Protein AF-A0A8B6DDH3-F1 (afdb_monomer_lite)

Secondary structure (DSSP, 8-state):
-HHHHT----------PSSSB-TTS-BHHHHHHHHHHTT------EE---SB--BTTB-SGGG-B-TTT--B-TTT-GGGGBPPHHHHHHHHHHTTTT-SEE---TT--HHHHHHHHHHTT---GGGGG--

InterPro domains:
  IPR036589 Homocysteine-binding domain superfamily [SSF82282] (6-125)

Structure (mmCIF, N/CA/C/O backbone):
data_AF-A0A8B6DDH3-F1
#
_entry.id   AF-A0A8B6DDH3-F1
#
loop_
_atom_site.group_PDB
_atom_site.id
_atom_site.type_symbol
_atom_site.label_atom_id
_atom_site.label_alt_id
_atom_site.label_comp_id
_atom_site.label_asym_id
_atom_site.label_entity_id
_atom_site.label_seq_id
_atom_site.pdbx_PDB_ins_code
_atom_site.Cartn_x
_atom_site.Cartn_y
_atom_site.Cartn_z
_atom_site.occupancy
_atom_site.B_iso_or_equiv
_atom_site.auth_seq_id
_atom_site.auth_comp_id
_atom_site.auth_asym_id
_atom_site.auth_atom_id
_atom_site.pdbx_PDB_model_num
ATOM 1 N N . GLU A 1 1 ? -26.099 -1.385 0.212 1.00 55.47 1 GLU A N 1
ATOM 2 C CA . GLU A 1 1 ? -27.234 -1.906 1.013 1.00 55.47 1 GLU A CA 1
ATOM 3 C C . GLU A 1 1 ? -26.922 -3.212 1.746 1.00 55.47 1 GLU A C 1
ATOM 5 O O . GLU A 1 1 ? -27.129 -3.256 2.951 1.00 55.47 1 GLU A O 1
ATOM 10 N N . TYR A 1 2 ? -26.359 -4.240 1.093 1.00 69.81 2 TYR A N 1
ATOM 11 C CA . TYR A 1 2 ? -26.091 -5.539 1.743 1.00 69.81 2 TYR A CA 1
ATOM 12 C C . TYR A 1 2 ? -25.232 -5.451 3.018 1.00 69.81 2 TYR A C 1
ATOM 14 O O . TYR A 1 2 ? -25.611 -5.997 4.049 1.00 69.81 2 TYR A O 1
ATOM 22 N N . VAL A 1 3 ? -24.116 -4.716 2.983 1.00 70.38 3 VAL A N 1
ATOM 23 C CA . VAL A 1 3 ? -23.158 -4.648 4.103 1.00 70.38 3 VAL A CA 1
ATOM 24 C C . VAL A 1 3 ? -23.795 -4.113 5.396 1.00 70.38 3 VAL A C 1
ATOM 26 O O . VAL A 1 3 ? -23.605 -4.702 6.455 1.00 70.38 3 VAL A O 1
ATOM 29 N N . PHE A 1 4 ? -24.611 -3.057 5.315 1.00 69.50 4 PHE A N 1
ATOM 30 C CA . PHE A 1 4 ? -25.250 -2.452 6.494 1.00 69.50 4 PHE A CA 1
ATOM 31 C C . PHE A 1 4 ? -26.476 -3.226 6.995 1.00 69.50 4 PHE A C 1
ATOM 33 O O . PHE A 1 4 ? -26.824 -3.128 8.168 1.00 69.50 4 PHE A O 1
ATOM 40 N N . SER A 1 5 ? -27.102 -4.046 6.142 1.00 74.56 5 SER A N 1
ATOM 41 C CA . SER A 1 5 ? -28.270 -4.859 6.519 1.00 74.56 5 SER A CA 1
ATOM 42 C C . SER A 1 5 ? -27.971 -5.948 7.560 1.00 74.56 5 SER A C 1
ATOM 44 O O . SER A 1 5 ? -28.893 -6.478 8.170 1.00 74.56 5 SER A O 1
ATOM 46 N N . GLN A 1 6 ? -26.693 -6.284 7.771 1.00 79.50 6 GLN A N 1
ATOM 47 C CA . GLN A 1 6 ? -26.268 -7.384 8.644 1.00 79.50 6 GLN A CA 1
ATOM 48 C C . GLN A 1 6 ? -26.032 -6.960 10.103 1.00 79.50 6 GLN A C 1
ATOM 50 O O . GLN A 1 6 ? -25.725 -7.805 10.939 1.00 79.50 6 GLN A O 1
ATOM 55 N N . GLY A 1 7 ? -26.123 -5.662 10.422 1.00 78.25 7 GLY A N 1
ATOM 56 C CA . GLY A 1 7 ? -25.886 -5.148 11.779 1.00 78.25 7 GLY A CA 1
ATOM 57 C C . GLY A 1 7 ? -24.443 -5.298 12.288 1.00 78.25 7 GLY A C 1
ATOM 58 O O . GLY A 1 7 ? -24.190 -5.084 13.472 1.00 78.25 7 GLY A O 1
ATOM 59 N N . LEU A 1 8 ? -23.495 -5.667 11.419 1.00 79.50 8 LEU A N 1
ATOM 60 C CA . LEU A 1 8 ? -22.079 -5.807 11.755 1.00 79.50 8 LEU A CA 1
ATOM 61 C C . LEU A 1 8 ? -21.316 -4.500 11.488 1.00 79.50 8 LEU A C 1
ATOM 63 O O . LEU A 1 8 ? -21.616 -3.810 10.509 1.00 79.50 8 LEU A O 1
ATOM 67 N N . PRO A 1 9 ? -20.287 -4.172 12.292 1.00 75.88 9 PRO A N 1
ATOM 68 C CA . PRO A 1 9 ? -19.361 -3.095 11.964 1.00 75.88 9 PRO A CA 1
ATOM 69 C C . PRO A 1 9 ? -18.677 -3.365 10.620 1.00 75.88 9 PRO A C 1
ATOM 71 O O . PRO A 1 9 ? -18.126 -4.445 10.404 1.00 75.88 9 PRO A O 1
ATOM 74 N N . ALA A 1 10 ? -18.681 -2.374 9.731 1.00 77.62 10 ALA A N 1
ATOM 75 C CA . ALA A 1 10 ? -18.039 -2.456 8.427 1.00 77.62 10 ALA A CA 1
ATOM 76 C C . ALA A 1 10 ? -17.021 -1.327 8.254 1.00 77.62 10 ALA A C 1
ATOM 78 O O . ALA A 1 10 ? -17.310 -0.169 8.551 1.00 77.62 10 ALA A O 1
ATOM 79 N N . VAL A 1 11 ? -15.840 -1.671 7.739 1.00 79.69 11 VAL A N 1
ATOM 80 C CA . VAL A 1 11 ? -14.825 -0.708 7.300 1.00 79.69 11 VAL A CA 1
ATOM 81 C C . VAL A 1 11 ? -14.789 -0.748 5.779 1.00 79.69 11 VAL A C 1
ATOM 83 O O . VAL A 1 11 ? -14.590 -1.812 5.195 1.00 79.69 11 VAL A O 1
ATOM 86 N N . ILE A 1 12 ? -14.995 0.403 5.142 1.00 81.12 12 ILE A N 1
ATOM 87 C CA . ILE A 1 12 ? -14.957 0.542 3.685 1.00 81.12 12 ILE A CA 1
ATOM 88 C C . ILE A 1 12 ? -13.707 1.339 3.334 1.00 81.12 12 ILE A C 1
ATOM 90 O O . ILE A 1 12 ? -13.574 2.494 3.729 1.00 81.12 12 ILE A O 1
ATOM 94 N N . THR A 1 13 ? -12.793 0.721 2.593 1.00 82.31 13 THR A N 1
ATOM 95 C CA . THR A 1 13 ? -11.612 1.387 2.043 1.00 82.31 13 THR A CA 1
ATOM 96 C C . THR A 1 13 ? -11.783 1.527 0.537 1.00 82.31 13 THR A C 1
ATOM 98 O O . THR A 1 13 ? -12.237 0.603 -0.138 1.00 82.31 13 THR A O 1
ATOM 101 N N . ILE A 1 14 ? -11.442 2.698 -0.000 1.00 80.75 14 ILE A N 1
ATOM 102 C CA . ILE A 1 14 ? -11.403 2.929 -1.445 1.00 80.75 14 ILE A CA 1
ATOM 103 C C . ILE A 1 14 ? -9.941 3.049 -1.851 1.00 80.75 14 ILE A C 1
ATOM 105 O O . ILE A 1 14 ? -9.187 3.828 -1.269 1.00 80.75 14 ILE A O 1
ATOM 109 N N . THR A 1 15 ? -9.536 2.287 -2.863 1.00 80.00 15 THR A N 1
ATOM 110 C CA . THR A 1 15 ? -8.236 2.488 -3.501 1.00 80.00 15 THR A CA 1
ATOM 111 C C . THR A 1 15 ? -8.296 3.754 -4.345 1.00 80.00 15 THR A C 1
ATOM 113 O O . THR A 1 15 ? -8.925 3.776 -5.401 1.00 80.00 15 THR A O 1
ATOM 116 N N . ALA A 1 16 ? -7.636 4.806 -3.872 1.00 74.06 16 ALA A N 1
ATOM 117 C CA . ALA A 1 16 ? -7.392 6.005 -4.655 1.00 74.06 16 ALA A CA 1
ATOM 118 C C . ALA A 1 16 ? -6.341 5.689 -5.730 1.00 74.06 16 ALA A C 1
ATOM 120 O O . ALA A 1 16 ? -5.146 5.609 -5.441 1.00 74.06 16 ALA A O 1
ATOM 121 N N . TYR A 1 17 ? -6.785 5.435 -6.960 1.00 71.81 17 TYR A N 1
ATOM 122 C CA . TYR A 1 17 ? -5.890 5.439 -8.115 1.00 71.81 17 TYR A CA 1
ATOM 123 C C . TYR A 1 17 ? -5.578 6.881 -8.522 1.00 71.81 17 TYR A C 1
ATOM 125 O O . TYR A 1 17 ? -6.203 7.816 -8.037 1.00 71.81 17 TYR A O 1
ATOM 133 N N . PHE A 1 18 ? -4.606 7.065 -9.416 1.00 72.19 18 PHE A N 1
ATOM 134 C CA . PHE A 1 18 ? -4.449 8.335 -10.115 1.00 72.19 18 PHE A CA 1
ATOM 135 C C . PHE A 1 18 ? -5.251 8.286 -11.426 1.00 72.19 18 PHE A C 1
ATOM 137 O O . PHE A 1 18 ? -5.039 7.348 -12.203 1.00 72.19 18 PHE A O 1
ATOM 144 N N . PRO A 1 19 ? -6.105 9.282 -11.726 1.00 78.81 19 PRO A N 1
ATOM 145 C CA . PRO A 1 19 ? -6.461 10.443 -10.895 1.00 78.81 19 PRO A CA 1
ATOM 146 C C . PRO A 1 19 ? -7.403 10.072 -9.735 1.00 78.81 19 PRO A C 1
ATOM 148 O O . PRO A 1 19 ? -7.992 8.999 -9.782 1.00 78.81 19 PRO A O 1
ATOM 151 N N . ASP A 1 20 ? -7.568 10.973 -8.752 1.00 84.75 20 ASP A N 1
ATOM 152 C CA . ASP A 1 20 ? -8.382 10.820 -7.522 1.00 84.75 20 ASP A CA 1
ATOM 153 C C . ASP A 1 20 ? -9.902 10.683 -7.789 1.00 84.75 20 ASP A C 1
ATOM 155 O O . ASP A 1 20 ? -10.739 11.476 -7.338 1.00 84.75 20 ASP A O 1
ATOM 159 N N . VAL A 1 21 ? -10.272 9.649 -8.540 1.00 89.56 21 VAL A N 1
ATOM 160 C CA . VAL A 1 21 ? -11.630 9.270 -8.925 1.00 89.56 21 VAL A CA 1
ATOM 161 C C . VAL A 1 21 ? -11.800 7.758 -8.784 1.00 89.56 21 VAL A C 1
ATOM 163 O O . VAL A 1 21 ? -10.851 6.982 -8.901 1.00 89.56 21 VAL A O 1
ATOM 166 N N . THR A 1 22 ? -13.027 7.322 -8.537 1.00 86.94 22 THR A N 1
ATOM 167 C CA . THR A 1 22 ? -13.411 5.911 -8.603 1.00 86.94 22 THR A CA 1
ATOM 168 C C . THR A 1 22 ? -13.359 5.396 -10.048 1.00 86.94 22 THR A C 1
ATOM 170 O O . THR A 1 22 ? -13.276 6.167 -11.005 1.00 86.94 22 THR A O 1
ATOM 173 N N . THR A 1 23 ? -13.446 4.077 -10.236 1.00 85.50 23 THR A N 1
ATOM 174 C CA . THR A 1 23 ? -13.429 3.448 -11.571 1.00 85.50 23 THR A CA 1
ATOM 175 C C . THR A 1 23 ? -14.599 3.874 -12.463 1.00 85.50 23 THR A C 1
ATOM 177 O O . THR A 1 23 ? -14.467 3.863 -13.683 1.00 85.50 23 THR A O 1
ATOM 180 N N . ASP A 1 24 ? -15.722 4.277 -11.868 1.00 89.44 24 ASP A N 1
ATOM 181 C CA . ASP A 1 24 ? -16.899 4.851 -12.528 1.00 89.44 24 ASP A CA 1
ATOM 182 C C . ASP A 1 24 ? -16.854 6.391 -12.634 1.00 89.44 24 ASP A C 1
ATOM 184 O O . ASP A 1 24 ? -17.837 7.019 -13.022 1.00 89.44 24 ASP A O 1
ATOM 188 N N . GLY A 1 25 ? -15.709 7.013 -12.330 1.00 88.75 25 GLY A N 1
ATOM 189 C CA . GLY A 1 25 ? -15.449 8.433 -12.579 1.00 88.75 25 GLY A CA 1
ATOM 190 C C . GLY A 1 25 ? -15.972 9.392 -11.507 1.00 88.75 25 GLY A C 1
ATOM 191 O O . GLY A 1 25 ? -16.043 10.597 -11.748 1.00 88.75 25 GLY A O 1
ATOM 192 N N . VAL A 1 26 ? -16.334 8.900 -10.322 1.00 90.06 26 VAL A N 1
ATOM 193 C CA . VAL A 1 26 ? -16.789 9.740 -9.207 1.00 90.06 26 VAL A CA 1
ATOM 194 C C . VAL A 1 26 ? -15.570 10.282 -8.454 1.00 90.06 26 VAL A C 1
ATOM 196 O O . VAL A 1 26 ? -14.750 9.491 -7.991 1.00 90.06 26 VAL A O 1
ATOM 199 N N . PRO A 1 27 ? -15.428 11.607 -8.263 1.00 91.44 27 PRO A N 1
ATOM 200 C CA . PRO A 1 27 ? -14.367 12.157 -7.420 1.00 91.44 27 PRO A CA 1
ATOM 201 C C . PRO A 1 27 ? -14.401 11.560 -6.011 1.00 91.44 27 PRO A C 1
ATOM 203 O O . PRO A 1 27 ? -15.473 11.467 -5.408 1.00 91.44 27 PRO A O 1
ATOM 206 N N . LEU A 1 28 ? -13.242 11.202 -5.452 1.00 87.88 28 LEU A N 1
ATOM 207 C CA . LEU A 1 28 ? -13.174 10.546 -4.137 1.00 87.88 28 LEU A CA 1
ATOM 208 C C . LEU A 1 28 ? -13.926 11.298 -3.019 1.00 87.88 28 LEU A C 1
ATOM 210 O O . LEU A 1 28 ? -14.664 10.643 -2.283 1.00 87.88 28 LEU A O 1
ATOM 214 N N . PRO A 1 29 ? -13.861 12.645 -2.907 1.00 87.88 29 PRO A N 1
ATOM 215 C CA . PRO A 1 29 ? -14.648 13.374 -1.908 1.00 87.88 29 PRO A CA 1
ATOM 216 C C . PRO A 1 29 ? -16.161 13.150 -2.025 1.00 87.88 29 PRO A C 1
ATOM 218 O O . PRO A 1 29 ? -16.866 13.106 -1.019 1.00 87.88 29 PRO A O 1
ATOM 221 N N . GLU A 1 30 ? -16.673 13.002 -3.247 1.00 90.62 30 GLU A N 1
ATOM 222 C CA . GLU A 1 30 ? -18.085 12.716 -3.499 1.00 90.62 30 GLU A CA 1
ATOM 223 C C . GLU A 1 30 ? -18.411 11.247 -3.203 1.00 90.62 30 GLU A C 1
ATOM 225 O O . GLU A 1 30 ? -19.441 10.955 -2.595 1.00 90.62 30 GLU A O 1
ATOM 230 N N . ALA A 1 31 ? -17.514 10.319 -3.551 1.00 88.69 31 ALA A N 1
ATOM 231 C CA . ALA A 1 31 ? -17.660 8.909 -3.202 1.00 88.69 31 ALA A CA 1
ATOM 232 C C . ALA A 1 31 ? -17.763 8.712 -1.677 1.00 88.69 31 ALA A C 1
ATOM 234 O O . ALA A 1 31 ? -18.665 8.017 -1.208 1.00 88.69 31 ALA A O 1
ATOM 235 N N . TYR A 1 32 ? -16.920 9.392 -0.893 1.00 86.62 32 TYR A N 1
ATOM 236 C CA . TYR A 1 32 ? -16.973 9.338 0.572 1.00 86.62 32 TYR A CA 1
ATOM 237 C C . TYR A 1 32 ? -18.287 9.895 1.138 1.00 86.62 32 TYR A C 1
ATOM 239 O O . TYR A 1 32 ? -18.898 9.249 1.987 1.00 86.62 32 TYR A O 1
ATOM 247 N N . LYS A 1 33 ? -18.791 11.024 0.616 1.00 88.06 33 LYS A N 1
ATOM 248 C CA . LYS A 1 33 ? -20.104 11.574 1.015 1.00 88.06 33 LYS A CA 1
ATOM 249 C C . LYS A 1 33 ? -21.257 10.615 0.722 1.00 88.06 33 LYS A C 1
ATOM 251 O O . LYS A 1 33 ? -22.224 10.551 1.481 1.00 88.06 33 LYS A O 1
ATOM 256 N N . ARG A 1 34 ? -21.192 9.874 -0.389 1.00 88.50 34 ARG A N 1
ATOM 257 C CA . ARG A 1 34 ? -22.201 8.856 -0.725 1.00 88.50 34 ARG A CA 1
ATOM 258 C C . ARG A 1 34 ? -22.155 7.684 0.248 1.00 88.50 34 ARG A C 1
ATOM 260 O O . ARG A 1 34 ? -23.215 7.235 0.673 1.00 88.50 34 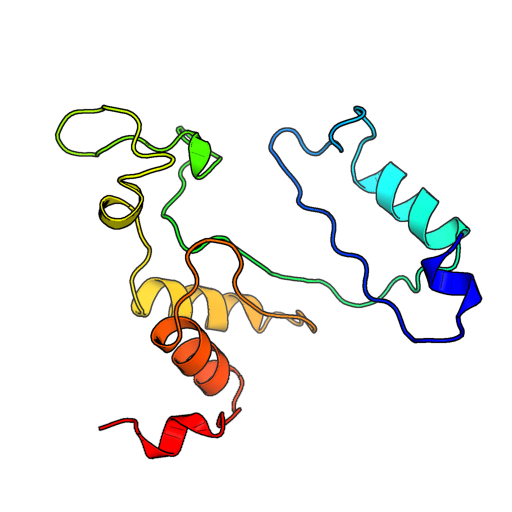ARG A O 1
ATOM 267 N N . LEU A 1 35 ? -20.960 7.225 0.621 1.00 85.38 35 LEU A N 1
ATOM 268 C CA . LEU A 1 35 ? -20.792 6.170 1.624 1.00 85.38 35 LEU A CA 1
ATOM 269 C C . LEU A 1 35 ? -21.330 6.600 2.993 1.00 85.38 35 LEU A C 1
ATOM 271 O O . LEU A 1 35 ? -22.081 5.848 3.610 1.00 85.38 35 LEU A O 1
ATOM 275 N N . GLU A 1 36 ? -21.012 7.819 3.432 1.00 84.00 36 GLU A N 1
ATOM 276 C CA . GLU A 1 36 ? -21.527 8.392 4.682 1.00 84.00 36 GLU A CA 1
ATOM 277 C C . GLU A 1 36 ? -23.063 8.423 4.697 1.00 84.00 36 GLU A C 1
ATOM 279 O O . GLU A 1 36 ? -23.688 7.903 5.620 1.00 84.00 36 GLU A O 1
ATOM 284 N N . LYS A 1 37 ? -23.694 8.934 3.628 1.00 86.12 37 LYS A N 1
ATOM 285 C CA . LYS A 1 37 ? -25.164 8.943 3.486 1.00 86.12 37 LYS A CA 1
ATOM 286 C C . LYS A 1 37 ? -25.793 7.550 3.536 1.00 86.12 37 LYS A C 1
ATOM 288 O O . LYS A 1 37 ? -26.961 7.429 3.888 1.00 86.12 37 LYS A O 1
ATOM 293 N N . GLN A 1 38 ? -25.045 6.512 3.167 1.00 82.88 38 GLN A N 1
ATOM 294 C CA . GLN A 1 38 ? -25.495 5.120 3.206 1.00 82.88 38 GLN A CA 1
ATOM 295 C C . GLN A 1 38 ? -25.262 4.442 4.564 1.00 82.88 38 GLN A C 1
ATOM 297 O O . GLN A 1 38 ? -25.551 3.255 4.697 1.00 82.88 38 GLN A O 1
ATOM 302 N N . GLY A 1 39 ? -24.776 5.176 5.569 1.00 77.88 39 GLY A N 1
ATOM 303 C CA . GLY A 1 39 ? -24.561 4.663 6.920 1.00 77.88 39 GLY A CA 1
ATOM 304 C C . GLY A 1 39 ? -23.145 4.155 7.179 1.00 77.88 39 GLY A C 1
ATOM 305 O O . GLY A 1 39 ? -22.908 3.553 8.227 1.00 77.88 39 GLY A O 1
ATOM 306 N N . ALA A 1 40 ? -22.188 4.402 6.273 1.00 78.12 40 ALA A N 1
ATOM 307 C CA . ALA A 1 40 ? -20.783 4.218 6.612 1.00 78.12 40 ALA A CA 1
ATOM 308 C C . ALA A 1 40 ? -20.424 5.232 7.698 1.00 78.12 40 ALA A C 1
ATOM 310 O O . ALA A 1 40 ? -20.527 6.439 7.480 1.00 78.12 40 ALA A O 1
ATOM 311 N N . ALA A 1 41 ? -19.989 4.755 8.863 1.00 67.06 41 ALA A N 1
ATOM 312 C CA . ALA A 1 41 ? -19.369 5.645 9.827 1.00 67.06 41 ALA A CA 1
ATOM 313 C C . ALA A 1 41 ? -18.181 6.334 9.142 1.00 67.06 41 ALA A C 1
ATOM 315 O O . ALA A 1 41 ? -17.318 5.654 8.577 1.00 67.06 41 ALA A O 1
ATOM 316 N N . VAL A 1 42 ? -18.131 7.668 9.199 1.00 62.62 42 VAL A N 1
ATOM 317 C CA . VAL A 1 42 ? -16.920 8.433 8.881 1.00 62.62 42 VAL A CA 1
ATOM 318 C C . VAL A 1 42 ? -15.922 8.134 9.994 1.00 62.62 42 VAL A C 1
ATOM 320 O O . VAL A 1 42 ? -15.864 8.791 11.029 1.00 62.62 42 VAL A O 1
ATOM 323 N N . GLY A 1 43 ? -15.252 7.004 9.820 1.00 66.75 43 GLY A N 1
ATOM 324 C CA . GLY A 1 43 ? -14.274 6.427 10.718 1.00 66.75 43 GLY A CA 1
ATOM 325 C C . GLY A 1 43 ? -12.880 6.500 10.104 1.00 66.75 43 GLY A C 1
ATOM 326 O O . GLY A 1 43 ? -12.691 7.129 9.070 1.00 66.75 43 GLY A O 1
ATOM 327 N N . PRO A 1 44 ? -11.895 5.884 10.756 1.00 69.25 44 PRO A N 1
ATOM 328 C CA . PRO A 1 44 ? -10.510 6.330 10.797 1.00 69.25 44 PRO A CA 1
ATOM 329 C C . PRO A 1 44 ? -9.819 6.568 9.457 1.00 69.25 44 PRO A C 1
ATOM 331 O O . PRO A 1 44 ? -10.106 5.903 8.464 1.00 69.25 44 PRO A O 1
ATOM 334 N N . ILE A 1 45 ? -8.819 7.45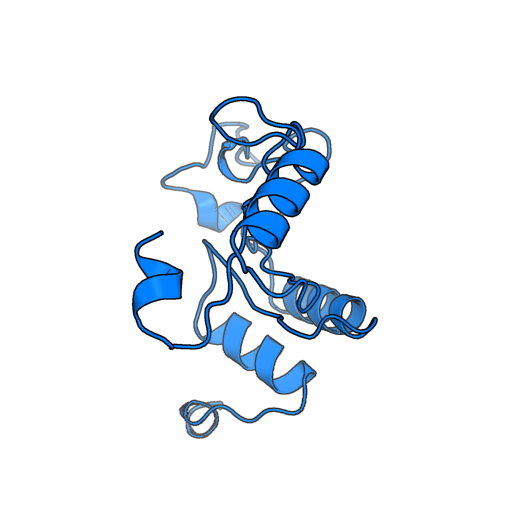6 9.470 1.00 77.19 45 ILE A N 1
ATOM 335 C CA . ILE A 1 45 ? -7.873 7.562 8.358 1.00 77.19 45 ILE A CA 1
ATOM 336 C C . ILE A 1 45 ? -7.188 6.201 8.222 1.00 77.19 45 ILE A C 1
ATOM 338 O O . ILE A 1 45 ? -6.737 5.610 9.211 1.00 77.19 45 ILE A O 1
ATOM 342 N N . VAL A 1 46 ? -7.149 5.699 6.989 1.00 87.44 46 VAL A N 1
ATOM 343 C CA . VAL A 1 46 ? -6.584 4.396 6.652 1.00 87.44 46 VAL A CA 1
ATOM 344 C C . VAL A 1 46 ? -5.353 4.588 5.777 1.00 87.44 46 VAL A C 1
ATOM 346 O O . VAL A 1 46 ? -5.422 5.279 4.763 1.00 87.44 46 VAL A O 1
ATOM 349 N N . ALA A 1 47 ? -4.252 3.927 6.126 1.00 90.81 47 ALA A N 1
ATOM 350 C CA . ALA A 1 47 ? -3.066 3.840 5.281 1.00 90.81 47 ALA A CA 1
ATOM 351 C C . ALA A 1 47 ? -2.745 2.379 4.955 1.00 90.81 47 ALA A C 1
ATOM 353 O O . ALA A 1 47 ? -2.406 1.583 5.833 1.00 90.81 47 ALA A O 1
ATOM 354 N N . LEU A 1 48 ? -2.870 2.039 3.670 1.00 92.75 48 LEU A N 1
ATOM 355 C CA . LEU A 1 48 ? -2.637 0.703 3.116 1.00 92.75 48 LEU A CA 1
ATOM 356 C C . LEU A 1 48 ? -1.782 0.786 1.839 1.00 92.75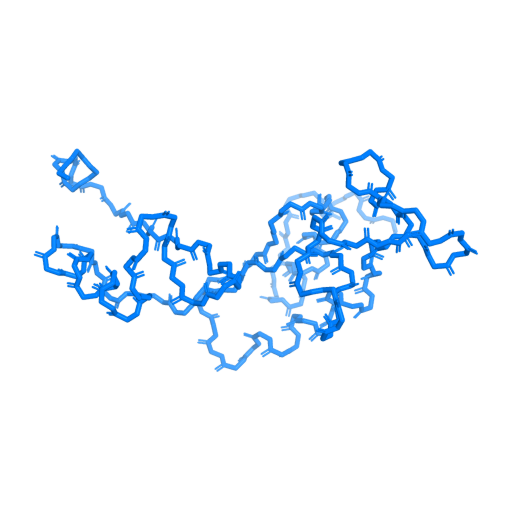 48 LEU A C 1
ATOM 358 O O . LEU A 1 48 ? -2.268 0.438 0.759 1.00 92.75 48 LEU A O 1
ATOM 362 N N . PRO A 1 49 ? -0.532 1.279 1.910 1.00 92.69 49 PRO A N 1
ATOM 363 C CA . PRO A 1 49 ? 0.307 1.390 0.727 1.00 92.69 49 PRO A CA 1
ATOM 364 C C . PRO A 1 49 ? 0.638 0.014 0.132 1.00 92.69 49 PRO A C 1
ATOM 366 O O . PRO A 1 49 ? 0.676 -1.014 0.819 1.00 92.69 49 PRO A O 1
ATOM 369 N N . VAL A 1 50 ? 0.917 0.012 -1.170 1.00 94.19 50 VAL A N 1
ATOM 370 C CA . VAL A 1 50 ? 1.607 -1.095 -1.842 1.00 94.19 50 VAL A CA 1
ATOM 371 C C . VAL A 1 50 ? 3.116 -0.905 -1.629 1.00 94.19 50 VAL A C 1
ATOM 373 O O . VAL A 1 50 ? 3.617 0.184 -1.905 1.00 94.19 50 VAL A O 1
ATOM 376 N N . PRO A 1 51 ? 3.878 -1.896 -1.133 1.00 96.19 51 PRO A N 1
ATOM 377 C CA . PRO A 1 51 ? 5.297 -1.743 -0.845 1.00 96.19 51 PRO A CA 1
ATOM 378 C C . PRO A 1 51 ? 6.136 -1.971 -2.114 1.00 96.19 51 PRO A C 1
ATOM 380 O O . PRO A 1 51 ? 7.001 -2.845 -2.168 1.00 96.19 51 PRO A O 1
ATOM 383 N N . PHE A 1 52 ? 5.871 -1.164 -3.140 1.00 95.94 52 PHE A N 1
ATOM 384 C CA . PHE A 1 52 ? 6.676 -1.038 -4.352 1.00 95.94 52 PHE A CA 1
ATOM 385 C C . PHE A 1 52 ? 7.047 0.433 -4.529 1.00 95.94 52 PHE A C 1
ATOM 387 O O . PHE A 1 52 ? 6.198 1.306 -4.353 1.00 95.94 52 PHE A O 1
ATOM 394 N N . ARG A 1 53 ? 8.304 0.723 -4.872 1.00 94.31 53 ARG A N 1
ATOM 395 C CA . ARG A 1 53 ? 8.813 2.100 -4.933 1.00 94.31 53 ARG A CA 1
ATOM 396 C C . ARG A 1 53 ? 8.259 2.838 -6.154 1.00 94.31 53 ARG A C 1
ATOM 398 O O . ARG A 1 53 ? 8.809 2.751 -7.249 1.00 94.31 53 ARG A O 1
ATOM 405 N N . THR A 1 54 ? 7.161 3.564 -5.962 1.00 91.88 54 THR A N 1
ATOM 406 C CA . THR A 1 54 ? 6.581 4.475 -6.959 1.00 91.88 54 THR A CA 1
ATOM 407 C C . THR A 1 54 ? 7.332 5.804 -7.027 1.00 91.88 54 THR A C 1
ATOM 409 O O . THR A 1 54 ? 8.066 6.172 -6.115 1.00 91.88 54 THR A O 1
ATOM 412 N N . SER A 1 55 ? 7.138 6.546 -8.116 1.00 88.50 55 SER A N 1
ATOM 413 C CA . SER A 1 55 ? 7.687 7.897 -8.303 1.00 88.50 55 SER A CA 1
ATOM 414 C C . SER A 1 55 ? 6.694 8.775 -9.063 1.00 88.50 55 SER A C 1
ATOM 416 O O . SER A 1 55 ? 5.733 8.268 -9.635 1.00 88.50 55 SER A O 1
ATOM 418 N N . ASP A 1 56 ? 6.952 10.078 -9.174 1.00 87.12 56 ASP A N 1
ATOM 419 C CA . ASP A 1 56 ? 6.090 10.977 -9.959 1.00 87.12 56 ASP A CA 1
ATOM 420 C C . ASP A 1 56 ? 5.967 10.576 -11.436 1.00 87.12 56 ASP A C 1
ATOM 422 O O . ASP A 1 56 ? 4.950 10.849 -12.075 1.00 87.12 56 ASP A O 1
ATOM 426 N N . LYS A 1 57 ? 6.990 9.896 -11.973 1.00 86.50 57 LYS A N 1
ATOM 427 C CA . LYS A 1 57 ? 6.999 9.359 -13.342 1.00 86.50 57 LYS A CA 1
ATOM 428 C C . LYS A 1 57 ? 6.188 8.068 -13.473 1.00 86.50 57 LYS A C 1
ATOM 430 O O . LYS A 1 57 ? 5.689 7.778 -14.553 1.00 86.50 57 LYS A O 1
ATOM 435 N N . CYS A 1 58 ? 6.098 7.282 -12.400 1.00 88.00 58 CYS A N 1
ATOM 436 C CA . CYS A 1 58 ? 5.407 5.993 -12.337 1.00 88.00 58 CYS A CA 1
ATOM 437 C C . CYS A 1 58 ? 4.572 5.952 -11.052 1.00 88.00 58 CYS A C 1
ATOM 439 O O . CYS A 1 58 ? 5.003 5.412 -10.029 1.00 88.00 58 CYS A O 1
ATOM 441 N N . LYS A 1 59 ? 3.398 6.593 -11.099 1.00 87.75 59 LYS A N 1
ATOM 442 C CA . LYS A 1 59 ? 2.546 6.843 -9.922 1.00 87.75 59 LYS A CA 1
ATOM 443 C C . LYS A 1 59 ? 1.798 5.610 -9.422 1.00 87.75 59 LYS A C 1
ATOM 445 O O . LYS A 1 59 ? 1.258 5.627 -8.323 1.00 87.75 59 LYS A O 1
ATOM 450 N N . SER A 1 60 ? 1.744 4.548 -10.222 1.00 90.06 60 SER A N 1
ATOM 451 C CA . SER A 1 60 ? 1.129 3.277 -9.846 1.00 90.06 60 SER A CA 1
ATOM 452 C C . SER A 1 60 ? 2.131 2.139 -9.980 1.00 90.06 60 SER A C 1
ATOM 454 O O . SER A 1 60 ? 2.981 2.154 -10.874 1.00 90.06 60 SER A O 1
ATOM 456 N N . PHE A 1 61 ? 2.014 1.115 -9.133 1.00 92.19 61 PHE A N 1
ATOM 457 C CA . PHE A 1 61 ? 2.905 -0.043 -9.211 1.00 92.19 61 PHE A CA 1
ATOM 458 C C . PHE A 1 61 ? 2.745 -0.819 -10.532 1.00 92.19 61 PHE A C 1
ATOM 460 O O . PHE A 1 61 ? 3.695 -1.435 -11.005 1.00 92.19 61 PHE A O 1
ATOM 467 N N . GLN A 1 62 ? 1.576 -0.723 -11.177 1.00 93.19 62 GLN A N 1
ATOM 468 C CA . GLN A 1 62 ? 1.321 -1.289 -12.505 1.00 93.19 62 GLN A CA 1
ATOM 469 C C . GLN A 1 62 ? 2.080 -0.564 -13.623 1.00 93.19 62 GLN A C 1
ATOM 471 O O . GLN A 1 62 ? 2.329 -1.148 -14.673 1.00 93.19 62 GLN A O 1
ATOM 476 N N . SER A 1 63 ? 2.440 0.705 -13.411 1.00 92.81 63 SER A N 1
ATOM 477 C CA . SER A 1 63 ? 3.220 1.503 -14.366 1.00 92.81 63 SER A CA 1
ATOM 478 C C . SER A 1 63 ? 4.734 1.366 -14.192 1.00 92.81 63 SER A C 1
ATOM 480 O O . SER A 1 63 ? 5.486 1.934 -14.986 1.00 92.81 63 SER A O 1
ATOM 482 N N . LEU A 1 64 ? 5.189 0.641 -13.162 1.00 94.75 64 LEU A N 1
ATOM 483 C CA . LEU A 1 64 ? 6.609 0.512 -12.857 1.00 94.75 64 LEU A CA 1
ATOM 484 C C . LEU A 1 64 ? 7.361 -0.203 -13.975 1.00 94.75 64 LEU A C 1
ATOM 486 O O . LEU A 1 64 ? 6.853 -1.108 -14.645 1.00 94.75 64 LEU A O 1
ATOM 490 N N . LYS A 1 65 ? 8.613 0.215 -14.132 1.00 94.25 65 LYS A N 1
ATOM 491 C CA . LYS A 1 65 ? 9.561 -0.333 -15.089 1.00 94.25 65 LYS A CA 1
ATOM 492 C C . LYS A 1 65 ? 10.813 -0.790 -14.365 1.00 94.25 65 LYS A C 1
ATOM 494 O O . LYS A 1 65 ? 11.193 -0.210 -13.351 1.00 94.25 65 LYS A O 1
ATOM 499 N N . ASP A 1 66 ? 11.436 -1.808 -14.926 1.00 92.62 66 ASP A N 1
ATOM 500 C CA . ASP A 1 66 ? 12.734 -2.307 -14.522 1.00 92.62 66 ASP A CA 1
ATOM 501 C C . ASP A 1 66 ? 13.760 -1.165 -14.666 1.00 92.62 66 ASP A C 1
ATOM 503 O O . ASP A 1 66 ? 13.832 -0.543 -15.734 1.00 92.62 66 ASP A O 1
ATOM 507 N N . PRO A 1 67 ? 14.518 -0.837 -13.607 1.00 87.69 67 PRO A N 1
ATOM 508 C CA . PRO A 1 67 ? 15.474 0.262 -13.642 1.00 87.69 67 PRO A CA 1
ATOM 509 C C . PRO A 1 67 ? 16.670 0.008 -14.572 1.00 87.69 67 PRO A C 1
ATOM 511 O O . PRO A 1 67 ? 17.280 0.973 -15.027 1.00 87.69 67 PRO A O 1
ATOM 514 N N . GLU A 1 68 ? 17.007 -1.247 -14.875 1.00 91.69 68 GLU A N 1
ATOM 515 C CA . GLU A 1 68 ? 18.148 -1.605 -15.721 1.00 91.69 68 GLU A CA 1
ATOM 516 C C . GLU A 1 68 ? 17.795 -1.588 -17.209 1.00 91.69 68 GLU A C 1
ATOM 518 O O . GLU A 1 68 ? 18.568 -1.095 -18.030 1.00 91.69 68 GLU A O 1
ATOM 523 N N . ASN A 1 69 ? 16.628 -2.123 -17.576 1.00 93.44 69 ASN A N 1
ATOM 524 C CA . ASN A 1 69 ? 16.257 -2.315 -18.985 1.00 93.44 69 ASN A CA 1
ATOM 525 C C . ASN A 1 69 ? 14.993 -1.553 -19.426 1.00 93.44 69 ASN A C 1
ATOM 527 O O . ASN A 1 69 ? 14.652 -1.559 -20.612 1.00 93.44 69 ASN A O 1
ATOM 531 N N . GLY A 1 70 ? 14.290 -0.891 -18.504 1.00 92.88 70 GLY A N 1
ATOM 532 C CA . GLY A 1 70 ? 13.124 -0.056 -18.793 1.00 92.88 70 GLY A CA 1
ATOM 533 C C . GLY A 1 70 ? 11.852 -0.813 -19.191 1.00 92.88 70 GLY A C 1
ATOM 534 O O . GLY A 1 70 ? 10.867 -0.170 -19.575 1.00 92.88 70 GLY A O 1
ATOM 535 N N . LYS A 1 71 ? 11.833 -2.150 -19.128 1.00 94.94 71 LYS A N 1
ATOM 536 C CA . LYS A 1 71 ? 10.640 -2.952 -19.439 1.00 94.94 71 LYS A CA 1
ATOM 537 C C . LYS A 1 71 ? 9.617 -2.874 -18.302 1.00 94.94 71 LYS A C 1
ATOM 539 O O . LYS A 1 71 ? 10.013 -2.726 -17.150 1.00 94.94 71 LYS A O 1
ATOM 544 N N . PRO A 1 72 ? 8.306 -2.965 -18.586 1.00 95.69 72 PRO A N 1
ATOM 545 C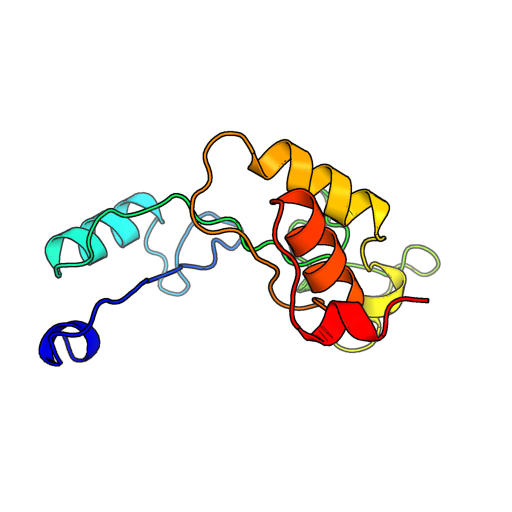 CA . PRO A 1 72 ? 7.293 -3.057 -17.538 1.00 95.69 72 PRO A CA 1
ATOM 546 C C . PRO A 1 72 ? 7.543 -4.262 -16.627 1.00 95.69 72 PRO A C 1
ATOM 548 O O . PRO A 1 72 ? 7.789 -5.354 -17.131 1.00 95.69 72 PRO A O 1
ATOM 551 N N . VAL A 1 73 ? 7.448 -4.067 -15.309 1.00 95.62 73 VAL A N 1
ATOM 552 C CA . VAL A 1 73 ? 7.629 -5.158 -14.328 1.00 95.62 73 VAL A CA 1
ATOM 553 C C . VAL A 1 73 ? 6.314 -5.779 -13.868 1.00 95.62 73 VAL A C 1
ATOM 555 O O . VAL A 1 73 ? 6.285 -6.901 -13.374 1.00 95.62 73 VAL A O 1
ATOM 558 N N . TYR A 1 74 ? 5.192 -5.078 -14.016 1.00 95.25 74 TYR A N 1
ATOM 559 C CA . TYR A 1 74 ? 3.887 -5.641 -13.684 1.00 95.25 74 TYR A CA 1
ATOM 560 C C . TYR A 1 74 ? 3.401 -6.594 -14.797 1.00 95.25 74 TYR A C 1
ATOM 562 O O . TYR A 1 74 ? 3.498 -6.230 -15.971 1.00 95.25 74 TYR A O 1
ATOM 570 N N . PRO A 1 75 ? 2.812 -7.764 -14.470 1.00 93.75 75 PRO A N 1
ATOM 571 C CA . PRO A 1 75 ? 2.532 -8.273 -13.120 1.00 93.75 75 PRO A CA 1
ATOM 572 C C . PRO A 1 75 ? 3.621 -9.178 -12.518 1.00 93.75 75 PRO A C 1
ATOM 574 O O . PRO A 1 75 ? 3.532 -9.497 -11.335 1.00 93.75 75 PRO A O 1
ATOM 577 N N . ASN A 1 76 ? 4.613 -9.612 -13.300 1.00 93.31 76 ASN A N 1
ATOM 578 C CA . ASN A 1 76 ? 5.426 -10.785 -12.954 1.00 93.31 76 ASN A CA 1
ATOM 579 C C . ASN A 1 76 ? 6.770 -10.468 -12.279 1.00 93.31 76 ASN A C 1
ATOM 581 O O . ASN A 1 76 ? 7.236 -11.255 -11.463 1.00 93.31 76 ASN A O 1
ATOM 585 N N . ASP A 1 77 ? 7.365 -9.313 -12.563 1.00 95.00 77 ASP A N 1
ATOM 586 C CA . ASP A 1 77 ? 8.745 -8.965 -12.197 1.00 95.00 77 ASP A CA 1
ATOM 587 C C . ASP A 1 77 ? 8.808 -7.867 -11.116 1.00 95.00 77 ASP A C 1
ATOM 589 O O . ASP A 1 77 ? 9.794 -7.149 -10.960 1.00 95.00 77 ASP A O 1
ATOM 593 N N . LEU A 1 78 ? 7.737 -7.719 -10.329 1.00 94.44 78 LEU A N 1
ATOM 594 C CA . LEU A 1 78 ? 7.595 -6.673 -9.304 1.00 94.44 78 LEU A CA 1
ATOM 595 C C . LEU A 1 78 ? 8.630 -6.753 -8.163 1.00 94.44 78 LEU A C 1
ATOM 597 O O . LEU A 1 78 ? 8.769 -5.801 -7.396 1.00 94.44 78 LEU A O 1
ATOM 601 N N . GLU A 1 79 ? 9.345 -7.872 -8.023 1.00 92.00 79 GLU A N 1
ATOM 602 C CA . GLU A 1 79 ? 10.403 -8.049 -7.018 1.00 92.00 79 GLU A CA 1
ATOM 603 C C . GLU A 1 79 ? 11.506 -6.992 -7.157 1.00 92.00 79 GLU A C 1
ATOM 605 O O . GLU A 1 79 ? 11.935 -6.429 -6.151 1.00 92.00 79 GLU A O 1
ATOM 610 N N . PHE A 1 80 ? 11.895 -6.647 -8.392 1.00 90.62 80 PHE A N 1
ATOM 611 C CA . PHE A 1 80 ? 12.972 -5.684 -8.666 1.00 90.62 80 PHE A CA 1
ATOM 612 C C . PHE A 1 80 ? 12.707 -4.287 -8.097 1.00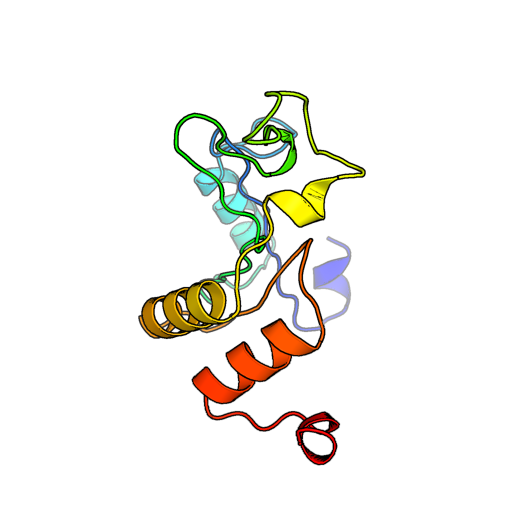 90.62 80 PHE A C 1
ATOM 614 O O . PHE A 1 80 ? 13.635 -3.521 -7.850 1.00 90.62 80 PHE A O 1
ATOM 621 N N . VAL A 1 81 ? 11.437 -3.945 -7.882 1.00 94.19 81 VAL A N 1
ATOM 622 C CA . VAL A 1 81 ? 10.999 -2.616 -7.437 1.00 94.19 81 VAL A CA 1
ATOM 623 C C . VAL A 1 81 ? 10.366 -2.638 -6.044 1.00 94.19 81 VAL A C 1
ATOM 625 O O . VAL A 1 81 ? 9.805 -1.631 -5.604 1.00 94.19 81 VAL A O 1
ATOM 628 N N . ARG A 1 82 ? 10.439 -3.765 -5.323 1.00 95.25 82 ARG A N 1
ATOM 629 C CA . ARG A 1 82 ? 9.863 -3.896 -3.979 1.00 95.25 82 ARG A CA 1
ATOM 630 C C . ARG A 1 82 ? 10.605 -3.030 -2.961 1.00 95.25 82 ARG A C 1
ATOM 632 O O . ARG A 1 82 ? 11.829 -2.902 -2.994 1.00 95.25 82 ARG A O 1
ATOM 639 N N . CYS A 1 83 ? 9.851 -2.445 -2.036 1.00 96.31 83 CYS A N 1
ATOM 640 C CA . CYS A 1 83 ? 10.381 -1.748 -0.867 1.00 96.31 83 CYS A CA 1
ATOM 641 C C . CYS A 1 83 ? 11.268 -2.668 -0.016 1.00 96.31 83 CYS A C 1
ATOM 643 O O . CYS A 1 83 ? 11.153 -3.884 -0.084 1.00 96.31 83 CYS A O 1
ATOM 645 N N . SER A 1 84 ? 12.136 -2.090 0.804 1.00 95.56 84 SER A N 1
ATOM 646 C CA . SER A 1 84 ? 12.946 -2.756 1.830 1.00 95.56 84 SER A CA 1
ATOM 647 C C . SER A 1 84 ? 12.266 -2.672 3.200 1.00 95.56 84 SER A C 1
ATOM 649 O O . SER A 1 84 ? 11.314 -1.913 3.371 1.00 95.56 84 SER A O 1
ATOM 651 N N . ASN A 1 85 ? 12.791 -3.378 4.210 1.00 94.62 85 ASN A N 1
ATOM 652 C CA . ASN A 1 85 ? 12.327 -3.200 5.595 1.00 94.62 85 ASN A CA 1
ATOM 653 C C . ASN A 1 85 ? 12.473 -1.748 6.068 1.00 94.62 85 ASN A C 1
ATOM 655 O O . ASN A 1 85 ? 11.587 -1.249 6.751 1.00 94.62 85 ASN A O 1
ATOM 659 N N . SER A 1 86 ? 13.553 -1.059 5.688 1.00 96.62 86 SER A N 1
ATOM 660 C CA . SER A 1 86 ? 13.764 0.345 6.051 1.00 96.62 86 SER A CA 1
ATOM 661 C C . SER A 1 86 ? 12.673 1.253 5.485 1.00 96.62 86 SER A C 1
ATOM 663 O O . SER A 1 86 ? 12.199 2.131 6.195 1.00 96.62 86 SER A O 1
ATOM 665 N N . ASP A 1 87 ? 12.208 0.998 4.258 1.00 96.94 87 ASP A N 1
ATOM 666 C CA . ASP A 1 87 ? 11.080 1.740 3.677 1.00 96.94 87 ASP A CA 1
ATOM 667 C C . ASP A 1 87 ? 9.776 1.491 4.458 1.00 96.94 87 ASP A C 1
ATOM 669 O O . ASP A 1 87 ? 8.984 2.409 4.659 1.00 96.94 87 ASP A O 1
ATOM 673 N N . ILE A 1 88 ? 9.550 0.255 4.928 1.00 97.50 88 ILE A N 1
ATOM 674 C CA . ILE A 1 88 ? 8.379 -0.084 5.756 1.00 97.50 88 ILE A CA 1
ATOM 675 C C . ILE A 1 88 ? 8.445 0.610 7.116 1.00 97.50 88 ILE A C 1
ATOM 677 O O . ILE A 1 88 ? 7.424 1.099 7.592 1.00 97.50 88 ILE A O 1
ATOM 681 N N . MET A 1 89 ? 9.626 0.666 7.735 1.00 96.62 89 MET A N 1
ATOM 682 C CA . MET A 1 89 ? 9.815 1.340 9.020 1.00 96.62 89 MET A CA 1
ATOM 683 C C . MET A 1 89 ? 9.660 2.854 8.894 1.00 96.62 89 MET A C 1
ATOM 685 O O . MET A 1 89 ? 8.979 3.448 9.722 1.00 96.62 89 MET A O 1
ATOM 689 N N . TYR A 1 90 ? 10.186 3.448 7.821 1.00 96.50 90 TYR A N 1
ATOM 690 C CA . TYR A 1 90 ? 9.941 4.851 7.494 1.00 96.50 90 TYR A CA 1
ATOM 691 C C . TYR A 1 90 ? 8.439 5.136 7.369 1.00 96.50 90 TYR A C 1
ATOM 693 O O . TYR A 1 90 ? 7.912 6.019 8.037 1.00 96.50 90 TYR A O 1
ATOM 701 N N . PHE A 1 91 ? 7.709 4.325 6.595 1.00 96.44 91 PHE A N 1
ATOM 702 C CA . PHE A 1 91 ? 6.252 4.441 6.525 1.00 96.44 91 PHE A CA 1
ATOM 703 C C . PHE A 1 91 ? 5.582 4.287 7.899 1.00 96.44 91 PHE A C 1
ATOM 705 O O . PHE A 1 91 ? 4.630 5.003 8.196 1.00 96.44 91 PHE A O 1
ATOM 712 N N . ALA A 1 92 ? 6.051 3.360 8.736 1.00 95.88 92 ALA A N 1
ATOM 713 C CA . ALA A 1 92 ? 5.473 3.131 10.053 1.00 95.88 92 ALA A CA 1
ATOM 714 C C . ALA A 1 92 ? 5.626 4.348 10.976 1.00 95.88 92 ALA A C 1
ATOM 716 O O . ALA A 1 92 ? 4.680 4.665 11.692 1.00 95.88 92 ALA A O 1
ATOM 717 N N . GLU A 1 93 ? 6.779 5.021 10.944 1.00 94.94 93 GLU A N 1
ATOM 718 C CA . GLU A 1 93 ? 7.039 6.273 11.666 1.00 94.94 93 GLU A CA 1
ATOM 719 C C . GLU A 1 93 ? 6.117 7.394 11.174 1.00 94.94 93 GLU A C 1
ATOM 721 O O . GLU A 1 93 ? 5.400 8.000 11.973 1.00 94.94 93 GLU A O 1
ATOM 726 N N . GLU A 1 94 ? 6.039 7.593 9.857 1.00 94.62 94 GLU A N 1
ATOM 727 C CA . GLU A 1 94 ? 5.161 8.598 9.247 1.00 94.62 94 GLU A CA 1
ATOM 728 C C . GLU A 1 94 ? 3.676 8.325 9.534 1.00 94.62 94 GLU A C 1
ATOM 730 O O . GLU A 1 94 ? 2.882 9.243 9.718 1.00 94.62 94 GLU A O 1
ATOM 735 N N . ALA A 1 95 ? 3.272 7.058 9.628 1.00 94.12 95 ALA A N 1
ATOM 736 C CA . ALA A 1 95 ? 1.896 6.679 9.928 1.00 94.12 95 ALA A CA 1
ATOM 737 C C . ALA A 1 95 ? 1.497 6.905 11.403 1.00 94.12 95 ALA A C 1
ATOM 739 O O . ALA A 1 95 ? 0.311 6.797 11.733 1.00 94.12 95 ALA A O 1
ATOM 740 N N . GLN A 1 96 ? 2.432 7.265 12.294 1.00 90.69 96 GLN A N 1
ATOM 741 C CA . GLN A 1 96 ? 2.120 7.582 13.696 1.00 90.69 96 GLN A CA 1
ATOM 742 C C . GLN A 1 96 ? 1.420 8.933 13.885 1.00 90.69 96 GLN A C 1
ATOM 744 O O . GLN A 1 96 ? 0.966 9.229 14.989 1.00 90.69 96 GLN A O 1
ATOM 749 N N . ILE A 1 97 ? 1.236 9.720 12.820 1.00 90.69 97 ILE A N 1
ATOM 750 C CA . ILE A 1 97 ? 0.528 11.017 12.812 1.00 90.69 97 ILE A CA 1
ATOM 751 C C . ILE A 1 97 ? -0.971 10.945 13.180 1.00 90.69 97 ILE A C 1
ATOM 753 O O . ILE A 1 97 ? -1.713 11.903 12.976 1.00 90.69 97 ILE A O 1
ATOM 757 N N . GLY A 1 98 ? -1.440 9.817 13.714 1.00 84.06 98 GLY A N 1
ATOM 758 C CA . GLY A 1 98 ? -2.831 9.596 14.091 1.00 84.06 98 GLY A CA 1
ATOM 759 C C . GLY A 1 98 ? -3.636 8.856 13.028 1.00 84.06 98 GLY A C 1
ATOM 760 O O . GLY A 1 98 ? -4.822 9.125 12.884 1.00 84.06 98 GLY A O 1
ATOM 761 N N . ILE A 1 99 ? -3.030 7.928 12.284 1.00 89.12 99 ILE A N 1
ATOM 762 C CA . ILE A 1 99 ? -3.756 6.987 11.418 1.00 89.12 99 ILE A CA 1
ATOM 763 C C . ILE A 1 99 ?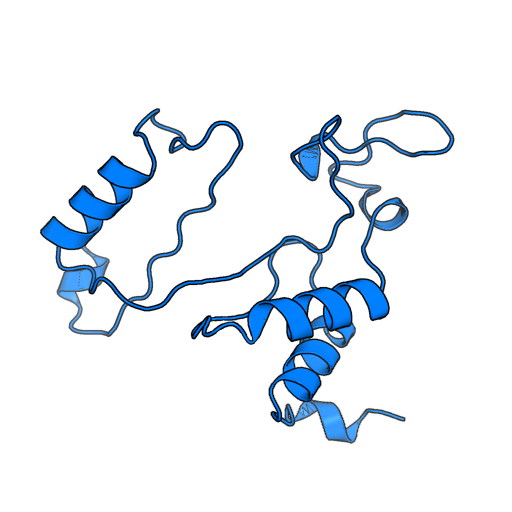 -4.226 5.814 12.285 1.00 89.12 99 ILE A C 1
ATOM 765 O O . ILE A 1 99 ? -3.406 5.151 12.916 1.00 89.12 99 ILE A O 1
ATOM 769 N N . GLN A 1 100 ? -5.534 5.534 12.356 1.00 87.06 100 GLN A N 1
ATOM 770 C CA . GLN A 1 100 ? -6.023 4.475 13.258 1.00 87.06 100 GLN A CA 1
ATOM 771 C C . GLN A 1 100 ? -6.063 3.088 12.600 1.00 87.06 100 GLN A C 1
ATOM 773 O O . GLN A 1 100 ? -6.128 2.082 13.309 1.00 87.06 100 GLN A O 1
ATOM 778 N N . TYR A 1 101 ? -6.032 3.012 11.266 1.00 89.69 101 TYR A N 1
ATOM 779 C CA . TYR A 1 101 ? -5.948 1.746 10.539 1.00 89.69 101 TYR A CA 1
ATOM 780 C C . TYR A 1 101 ? -4.728 1.753 9.620 1.00 89.69 101 TYR A C 1
ATOM 782 O O . TYR A 1 101 ? -4.724 2.385 8.565 1.00 89.69 101 TYR A O 1
ATOM 790 N N . VAL A 1 102 ? -3.696 1.012 10.013 1.00 93.94 102 VAL A N 1
ATOM 791 C CA . VAL A 1 102 ? -2.436 0.909 9.273 1.00 93.94 102 VAL A CA 1
ATOM 792 C C . VAL A 1 102 ? -2.214 -0.539 8.857 1.00 93.94 102 VAL A C 1
ATOM 794 O O . VAL A 1 102 ? -2.386 -1.464 9.653 1.00 93.94 102 VAL A O 1
ATOM 797 N N . GLY A 1 103 ? -1.827 -0.742 7.603 1.00 94.69 103 GLY A N 1
ATOM 798 C CA . GLY A 1 103 ? -1.469 -2.050 7.070 1.00 94.69 103 GLY A CA 1
ATOM 799 C C . GLY A 1 103 ? -0.722 -1.928 5.748 1.00 94.69 103 GLY A C 1
ATOM 800 O O . GLY A 1 103 ? -0.254 -0.855 5.390 1.00 94.69 103 GLY A O 1
ATOM 801 N N . LEU A 1 104 ? -0.623 -3.032 5.011 1.00 95.88 104 LEU A N 1
ATOM 802 C CA . LEU A 1 104 ? 0.055 -3.102 3.715 1.00 95.88 104 LEU A CA 1
ATOM 803 C C . LEU A 1 104 ? -0.820 -3.885 2.733 1.00 95.88 104 LEU A C 1
ATOM 805 O O . LEU A 1 104 ? -1.457 -4.866 3.122 1.00 95.88 104 LEU A O 1
ATOM 809 N N . CYS A 1 105 ? -0.852 -3.453 1.474 1.00 94.31 105 CYS A N 1
ATOM 810 C CA . CYS A 1 105 ? -1.686 -4.046 0.428 1.00 94.31 105 CYS A CA 1
ATOM 811 C C . CYS A 1 105 ? -0.882 -5.039 -0.445 1.00 94.31 105 CYS A C 1
ATOM 813 O O . CYS A 1 105 ? -0.096 -5.842 0.061 1.00 94.31 105 CYS A O 1
ATOM 815 N N . CYS A 1 106 ? -1.083 -5.015 -1.765 1.00 93.44 106 CYS A N 1
ATOM 816 C CA . CYS A 1 106 ? -0.386 -5.865 -2.732 1.00 93.44 106 CYS A CA 1
ATOM 817 C C . CYS A 1 106 ? 1.126 -5.706 -2.600 1.00 93.44 106 CYS A C 1
ATOM 819 O O . CYS A 1 106 ? 1.597 -4.580 -2.664 1.00 93.44 106 CYS A O 1
ATOM 821 N N . GLY A 1 107 ? 1.867 -6.811 -2.472 1.00 93.25 107 GLY A N 1
ATOM 822 C CA . GLY A 1 107 ? 3.320 -6.812 -2.248 1.00 93.25 107 GLY A CA 1
ATOM 823 C C . GLY A 1 107 ? 3.731 -6.965 -0.781 1.00 93.25 107 GLY A C 1
ATOM 824 O O . GLY A 1 107 ? 4.919 -7.098 -0.495 1.00 93.25 107 GLY A O 1
ATOM 825 N N . ASN A 1 108 ? 2.772 -6.975 0.149 1.00 95.62 108 ASN A N 1
ATOM 826 C CA . ASN A 1 108 ? 3.035 -7.317 1.540 1.00 95.62 108 ASN A CA 1
ATOM 827 C C . ASN A 1 108 ? 3.588 -8.748 1.676 1.00 95.62 108 ASN A C 1
ATOM 829 O O . ASN A 1 108 ? 3.225 -9.652 0.925 1.00 95.62 108 ASN A O 1
ATOM 833 N N . CYS A 1 109 ? 4.421 -8.961 2.689 1.00 93.00 109 CYS A N 1
ATOM 834 C CA . CYS A 1 109 ? 4.922 -10.270 3.080 1.00 93.00 109 CYS A CA 1
ATOM 835 C C . CYS A 1 109 ? 4.943 -10.387 4.611 1.00 93.00 109 CYS A C 1
ATOM 837 O O . CYS A 1 109 ? 4.856 -9.389 5.333 1.00 93.00 109 CYS A O 1
ATOM 839 N N . GLY A 1 110 ? 5.072 -11.614 5.127 1.00 92.75 110 GLY A N 1
ATOM 840 C CA . GLY A 1 110 ? 5.046 -11.864 6.574 1.00 92.75 110 GLY A CA 1
ATOM 841 C C . GLY A 1 110 ? 6.110 -11.080 7.349 1.00 92.75 110 GLY A C 1
ATOM 842 O O . GLY A 1 110 ? 5.862 -10.665 8.478 1.00 92.75 110 GLY A O 1
ATOM 843 N N . GLN A 1 111 ? 7.259 -10.821 6.722 1.00 92.62 111 GLN A N 1
ATOM 844 C CA . GLN A 1 111 ? 8.318 -9.999 7.298 1.00 92.62 111 GLN A CA 1
ATOM 845 C C . GLN A 1 111 ? 7.880 -8.536 7.446 1.00 92.62 111 GLN A C 1
ATOM 847 O O . GLN A 1 111 ? 7.896 -8.025 8.560 1.00 92.62 111 GLN A O 1
ATOM 852 N N . TYR A 1 112 ? 7.426 -7.880 6.372 1.00 95.88 112 TYR A N 1
ATOM 853 C CA . TYR A 1 112 ? 7.017 -6.467 6.423 1.00 95.88 112 TYR A CA 1
ATOM 854 C C . TYR A 1 112 ? 5.897 -6.230 7.420 1.00 95.88 112 TYR A C 1
ATOM 856 O O . TYR A 1 112 ? 5.962 -5.298 8.216 1.00 95.88 112 TYR A O 1
ATOM 864 N N . PHE A 1 113 ? 4.891 -7.102 7.425 1.00 95.12 113 PHE A N 1
ATOM 865 C CA . PHE A 1 113 ? 3.772 -6.945 8.341 1.00 95.12 113 PHE A CA 1
ATOM 866 C C . PHE A 1 113 ? 4.176 -7.153 9.806 1.00 95.12 113 PHE A C 1
ATOM 868 O O . PHE A 1 113 ? 3.610 -6.520 10.701 1.00 95.12 113 PHE A O 1
ATOM 875 N N . ARG A 1 114 ? 5.169 -8.013 10.070 1.00 94.75 114 ARG A N 1
ATOM 876 C CA . ARG A 1 114 ? 5.734 -8.195 11.410 1.00 94.75 114 ARG A CA 1
ATOM 877 C C . ARG A 1 114 ? 6.493 -6.954 11.866 1.00 94.75 114 ARG A C 1
ATOM 879 O O . ARG A 1 114 ? 6.208 -6.479 12.960 1.00 94.75 114 ARG A O 1
ATOM 886 N N . GLU A 1 115 ? 7.394 -6.423 11.042 1.00 94.44 115 GLU A N 1
ATOM 887 C CA . GLU A 1 115 ? 8.160 -5.215 11.388 1.00 94.44 115 GLU A CA 1
ATOM 888 C C . GLU A 1 115 ? 7.233 -4.006 11.583 1.00 94.44 115 GLU A C 1
ATOM 890 O O . GLU A 1 115 ? 7.318 -3.313 12.595 1.00 94.44 115 GLU A O 1
ATOM 895 N N . LEU A 1 116 ? 6.243 -3.834 10.699 1.00 96.38 116 LEU A N 1
ATOM 896 C CA . LEU A 1 116 ? 5.189 -2.834 10.869 1.00 96.38 116 LEU A CA 1
ATOM 897 C C . LEU A 1 116 ? 4.444 -3.023 12.198 1.00 96.38 116 LEU A C 1
ATOM 899 O O . LEU A 1 116 ? 4.220 -2.067 12.932 1.00 96.38 116 LEU A O 1
ATOM 903 N N . SER A 1 117 ? 4.086 -4.259 12.556 1.00 95.44 117 SER A N 1
ATOM 904 C CA . SER A 1 117 ? 3.424 -4.534 13.836 1.00 95.44 117 SER A CA 1
ATOM 905 C C . SER A 1 117 ? 4.300 -4.155 15.034 1.00 95.44 117 SER A C 1
ATOM 907 O O . SER A 1 117 ? 3.787 -3.583 15.996 1.00 95.44 117 SER A O 1
ATOM 909 N N . TYR A 1 118 ? 5.605 -4.439 14.973 1.00 95.06 118 TYR A N 1
ATOM 910 C CA . TYR A 1 118 ? 6.563 -4.060 16.014 1.00 95.06 118 TYR A CA 1
ATOM 911 C C . TYR A 1 118 ? 6.658 -2.543 16.180 1.00 95.06 118 TYR A C 1
ATOM 913 O O . TYR A 1 118 ? 6.643 -2.068 17.315 1.00 95.06 118 TYR A O 1
ATOM 921 N N . ALA A 1 119 ? 6.679 -1.790 15.077 1.00 94.75 119 ALA A N 1
ATOM 922 C CA . ALA A 1 119 ? 6.712 -0.328 15.095 1.00 94.75 119 ALA A CA 1
ATOM 923 C C . ALA A 1 119 ? 5.516 0.284 15.848 1.00 94.75 119 ALA A C 1
ATOM 925 O O . ALA A 1 119 ? 5.668 1.257 16.578 1.00 94.75 119 ALA A O 1
ATOM 926 N N . PHE A 1 120 ? 4.337 -0.337 15.740 1.00 94.94 120 PHE A N 1
ATOM 927 C CA . PHE A 1 120 ? 3.122 0.059 16.465 1.00 94.94 120 PHE A CA 1
ATOM 928 C C . PHE A 1 120 ? 2.995 -0.593 17.858 1.00 94.94 120 PHE A C 1
ATOM 930 O O . PHE A 1 120 ? 1.898 -0.675 18.415 1.00 94.94 120 PHE A O 1
ATOM 937 N N . GLY A 1 121 ? 4.093 -1.107 18.423 1.00 94.31 121 GLY A N 1
ATOM 938 C CA . GLY A 1 121 ? 4.134 -1.696 19.766 1.00 94.31 121 GLY A CA 1
ATOM 939 C C . GLY A 1 121 ? 3.396 -3.032 19.905 1.00 94.31 121 GLY A C 1
ATOM 940 O O . GLY A 1 121 ? 3.165 -3.503 21.020 1.00 94.31 121 GLY A O 1
ATOM 941 N N . ARG A 1 122 ? 3.010 -3.670 18.794 1.00 94.88 122 ARG A N 1
ATOM 942 C CA . ARG A 1 122 ? 2.325 -4.970 18.793 1.00 94.88 122 ARG A CA 1
ATOM 943 C C . ARG A 1 122 ? 3.335 -6.102 18.664 1.00 94.88 122 ARG A C 1
ATOM 945 O O . ARG A 1 122 ? 4.377 -5.962 18.039 1.00 94.88 122 ARG A O 1
ATOM 952 N N . ARG A 1 123 ? 2.997 -7.275 19.200 1.00 95.12 123 ARG A N 1
ATOM 953 C CA . ARG A 1 123 ? 3.778 -8.512 19.038 1.00 95.12 123 ARG A CA 1
ATOM 954 C C . ARG A 1 123 ? 2.898 -9.601 18.419 1.00 95.12 123 ARG A C 1
ATOM 956 O O . ARG A 1 123 ? 2.150 -10.251 19.146 1.00 95.12 123 ARG A O 1
ATOM 963 N N . PRO A 1 124 ? 2.948 -9.813 17.089 1.00 93.12 124 PRO A N 1
ATOM 964 C CA . PRO A 1 124 ? 2.180 -10.876 16.442 1.00 93.12 124 PRO A CA 1
ATOM 965 C C . PRO A 1 124 ? 2.558 -12.265 16.986 1.00 93.12 124 PRO A C 1
ATOM 967 O O . PRO A 1 124 ? 3.729 -12.476 17.302 1.00 93.12 124 PRO A O 1
ATOM 970 N N . PRO A 1 125 ? 1.657 -13.265 17.018 1.00 91.94 125 PRO A N 1
ATOM 971 C CA . PRO A 1 125 ? 1.994 -14.615 17.492 1.00 91.94 125 PRO A CA 1
ATOM 972 C C . PRO A 1 125 ? 3.176 -15.274 16.762 1.00 91.94 125 PRO A C 1
ATOM 974 O O . PRO A 1 125 ? 3.904 -16.069 17.352 1.00 91.94 125 PRO A O 1
ATOM 977 N N . ALA A 1 126 ? 3.405 -14.922 15.492 1.00 88.88 126 ALA A N 1
ATOM 978 C CA . ALA A 1 126 ? 4.537 -15.406 14.700 1.00 88.88 126 ALA A CA 1
ATOM 979 C C . ALA A 1 126 ? 5.905 -14.859 15.160 1.00 88.88 126 ALA A C 1
ATOM 981 O O . ALA A 1 126 ? 6.938 -15.379 14.745 1.00 88.88 126 ALA A O 1
ATOM 982 N N . SER A 1 127 ? 5.930 -13.858 16.049 1.00 91.19 127 SER A N 1
ATOM 983 C CA . SER A 1 127 ? 7.158 -13.298 16.637 1.00 91.19 127 SER A CA 1
ATOM 984 C C . SER A 1 127 ? 8.011 -14.349 17.340 1.00 91.19 127 SER A C 1
ATOM 986 O O . SER A 1 127 ? 9.221 -14.212 17.397 1.00 91.19 127 SER A O 1
ATOM 988 N N . LYS A 1 128 ? 7.416 -15.442 17.834 1.00 91.69 128 LYS A N 1
ATOM 989 C CA . LYS A 1 128 ? 8.166 -16.548 18.455 1.00 91.69 128 LYS A CA 1
ATOM 990 C C . LYS A 1 128 ? 9.152 -17.255 17.512 1.00 91.69 128 LYS A C 1
ATOM 992 O O . LYS A 1 128 ? 9.973 -18.030 17.980 1.00 91.69 128 LYS A O 1
ATOM 997 N N . TYR A 1 129 ? 9.046 -17.013 16.205 1.00 89.12 129 TYR A N 1
ATOM 998 C CA . TYR A 1 129 ? 9.941 -17.555 15.183 1.00 89.12 129 TYR A CA 1
ATOM 999 C C . TYR A 1 129 ? 10.911 -16.504 14.621 1.00 89.12 129 TYR A C 1
ATOM 1001 O O . TYR A 1 129 ? 11.576 -16.775 13.624 1.00 89.12 129 TYR A O 1
ATOM 1009 N N . SER A 1 130 ? 10.975 -15.294 15.195 1.00 84.00 130 SER A N 1
ATOM 1010 C CA . SER A 1 130 ? 12.028 -14.341 14.832 1.00 84.00 130 SER A CA 1
ATOM 1011 C C . SER A 1 130 ? 13.330 -14.749 15.514 1.00 84.00 130 SER A C 1
ATOM 1013 O O . SER A 1 130 ? 13.403 -14.725 16.742 1.00 84.00 130 SER A O 1
ATOM 1015 N N . THR A 1 131 ? 14.311 -15.144 14.708 1.00 69.94 131 THR A N 1
ATOM 1016 C CA . THR A 1 131 ? 15.714 -15.340 15.098 1.00 69.94 131 THR A CA 1
ATOM 1017 C C . THR A 1 131 ? 16.450 -14.017 15.149 1.00 69.94 131 THR A C 1
ATOM 1019 O O . THR A 1 131 ? 16.241 -13.231 14.194 1.00 69.94 131 THR A O 1
#

Radius of gyration: 17.4 Å; chains: 1; bounding box: 46×31×39 Å

Foldseek 3Di:
DVVVVVVDQDDDDDDQDPPQAHPVGHHVVVVVVVCVVVPNPPDFAADAEAQFDADPVRNDLQSDAQPPPRHGCPPPNRVNRGHDLVVLLVVLVVCVPRGPHYDYDHNDDPVSRQSSCVSVVHHDPCNVVDD

Organism: Mytilus galloprovincialis (NCBI:txid29158)

pLDDT: mean 88.33, std 8.43, range [55.47, 97.5]

Sequence (131 aa):
EYVFSQGLPAVITITAYFPDVTTDGVPLPEAYKRLEKQGAAVGPIVALPVPFRTSDKCKSFQSLKDPENGKPVYPNDLEFVRCSNSDIMYFAEEAQIGIQYVGLCCGNCGQYFRELSYAFGRRPPASKYST

=== Feature glossary ===
The record interleaves many kinds of information about one protein. Here is each kind framed as the question it answers.

Q: Are the domains correctly placed relative to each other?
A: Predicted aligned error is AlphaFold's pairwise confidence. Unlike pLDDT (per-residue), PAE is per-residue-pair and captures whether two parts of the structure are correctly placed relative to each other. Units are ångströms of expected positional error.

Q: Which residues are in helices, strands, or loops?
A: Eight-state secondary structure (DSSP): H is the canonical α-helix, G the tighter 3₁₀-helix, I the wider π-helix; E/B are β-structure, T and S are turns and bends, and '-' is everything else. DSSP derives these from the pattern of main-chain N–H···O=C hydrogen bonds, not from the sequence.

Q: What if only a Cα trace is available?
A: P-SEA three-state annotation labels each residue as helix, strand, or coil based purely on the geometry of the Cα trace. It serves as a fallback when the full backbone (and thus DSSP) is unavailable.

Q: What are the backbone torsion angles?
A: φ (phi) and ψ (psi) are the two rotatable backbone dihedrals per residue: φ is the C(i-1)–N–Cα–C torsion, ψ is the N–Cα–C–N(i+1) torsion, both in degrees on (−180°, 180°]. α-helical residues cluster near (−60°, −45°); β-strand residues near (−120°, +130°). A Ramachandran plot is simply a scatter of (φ, ψ) for every residue.

Q: What known structures does this most resemble?
A: Structural nearest neighbors (via Foldseek easy-search vs the PDB). Reported per hit: target PDB id, E-value, and alignment TM-score. A TM-score above ~0.5 is the conventional threshold for 'same fold'.

Q: What family and function is it annotated with?
A: Database cross-references. InterPro integrates a dozen domain/family signature databases into unified entries with residue-range hits. GO terms attach function/process/location labels with evidence codes. CATH codes position the fold in a four-level structural taxonomy. Organism is the NCBI-taxonomy species name.

Q: Which residues are buried vs exposed?
A: Solvent accessibility: the surface area of each residue that a 1.4 Å water probe can touch, in Å². When only backbone atoms are present the absolute values are lower than full-atom SASA (side chains contribute most of the area) and are flagged as backbone-only.

Q: What do the diagnostic plots show?
A: Three diagnostic plots accompany the record. The Cα contact map visualizes the tertiary structure as a 2D adjacency matrix (8 Å cutoff, sequence-local contacts suppressed). The Ramachandran plot shows the distribution of backbone (φ, ψ) torsions, with points in the α and β basins reflecting secondary structure content. The PAE plot shows AlphaFold's inter-residue confidence as a color matrix.

Q: What is the amino-acid chain?
A: The amino-acid sequence is the protein's primary structure: the linear order of residues from the N-terminus to the C-terminus, written in one-letter code. Everything else here — the 3D coordinates, the secondary structure, the domain annotations — is ultimately a consequence of this string.

Q: What do the rendered images show?
A: The six renders are orthographic views along the three Cartesian axes in both directions. Representation (cartoon, sticks, or surface) and color scheme (sequence-rainbow or by-chain) vary across proteins so the training set covers all the common visualization conventions.

Q: Where is each backbone atom in 3D?
A: The mmCIF table is the protein's shape written out atom by atom. For each backbone N, Cα, C, and carbonyl O, it records an (x, y, z) coordinate triple in Å plus the residue type, chain letter, and residue number.

Q: How mobile is each atom in the crystal?
A: For experimental (PDB) structures, the B-factor (temperature factor) quantifies the positional spread of each atom in the crystal — a combination of thermal vibration and static disorder — in units of Å². High B-factors mark flexible loops or poorly resolved regions; low B-factors mark the rigid, well-ordered core.

Q: How big and how compact is the whole molecule?
A: Three whole-structure scalars: the radius of gyration (RMS distance of Cα from centroid, in Å), the count of Cα–Cα contacts (pairs closer than 8 Å and separated by more than four residues in sequence — i.e. tertiary, not local, contacts), and the bounding-box dimensions. Together they distinguish compact globular folds from extended fibres or disordered chains.

Q: What does the local fold look like, residue by residue?
A: A 3Di character summarizes, for each residue, the relative orientation of the Cα frame of its nearest spatial neighbor. Because it encodes fold topology rather than chemistry, 3Di alignments detect remote structural similarity that sequence alignment misses.

Q: How confident is the AlphaFold model at each residue?
A: For AlphaFold models, the B-factor field carries pLDDT — the model's own estimate of local accuracy on a 0–100 scale. Regions with pLDDT<50 should be treated as essentially unmodeled; they often correspond to intrinsically disordered segments.